Protein AF-A0A9P5XRX1-F1 (afdb_monomer)

Structure (mmCIF, N/CA/C/O backbone):
data_AF-A0A9P5XRX1-F1
#
_entry.id   AF-A0A9P5XRX1-F1
#
loop_
_atom_site.group_PDB
_atom_site.id
_atom_site.type_symbol
_atom_site.label_atom_id
_atom_site.label_alt_id
_atom_site.label_comp_id
_atom_site.label_asym_id
_atom_site.label_entity_id
_atom_site.label_seq_id
_atom_site.pdbx_PDB_ins_code
_atom_site.Cartn_x
_atom_site.Cartn_y
_atom_site.Cartn_z
_atom_site.occupancy
_atom_site.B_iso_or_equiv
_atom_site.auth_seq_id
_atom_site.auth_comp_id
_atom_site.auth_asym_id
_atom_site.auth_atom_id
_atom_site.pdbx_PDB_model_num
ATOM 1 N N . MET A 1 1 ? -8.649 -1.140 -8.420 1.00 69.62 1 MET A N 1
ATOM 2 C CA . MET A 1 1 ? -9.107 -2.147 -7.438 1.00 69.62 1 MET A CA 1
ATOM 3 C C . MET A 1 1 ? -8.604 -1.842 -6.036 1.00 69.62 1 MET A C 1
ATOM 5 O O . MET A 1 1 ? -9.443 -1.634 -5.176 1.00 69.62 1 MET A O 1
ATOM 9 N N . ALA A 1 2 ? -7.289 -1.723 -5.814 1.00 72.88 2 ALA A N 1
ATOM 10 C CA . ALA A 1 2 ? -6.734 -1.312 -4.518 1.00 72.88 2 ALA A CA 1
ATOM 11 C C . ALA A 1 2 ? -7.410 -0.053 -3.955 1.00 72.88 2 ALA A C 1
ATOM 13 O O . ALA A 1 2 ? -7.892 -0.062 -2.830 1.00 72.88 2 ALA A O 1
ATOM 14 N N . GLN A 1 3 ? -7.587 0.973 -4.793 1.00 76.19 3 GLN A N 1
ATOM 15 C CA . GLN A 1 3 ? -8.274 2.174 -4.342 1.00 76.19 3 GLN A CA 1
ATOM 16 C C . GLN A 1 3 ? -9.713 1.945 -3.880 1.00 76.19 3 GLN A C 1
ATOM 18 O O . GLN A 1 3 ? -10.127 2.521 -2.887 1.00 76.19 3 GLN A O 1
ATOM 23 N N . PHE A 1 4 ? -10.477 1.113 -4.586 1.00 82.56 4 PHE A N 1
ATOM 24 C CA . PHE A 1 4 ? -11.876 0.878 -4.241 1.00 82.56 4 PHE A CA 1
ATOM 25 C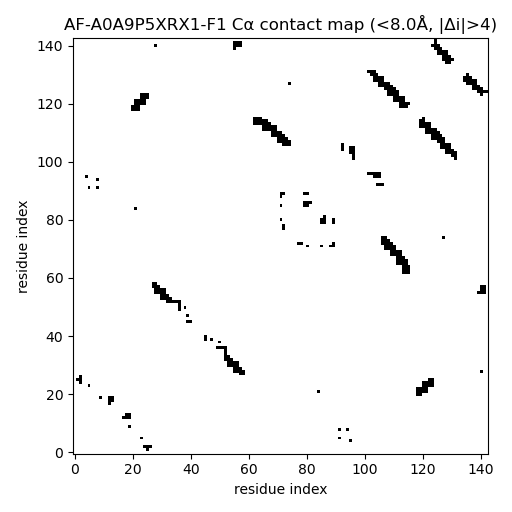 C . PHE A 1 4 ? -12.007 0.341 -2.808 1.00 82.56 4 PHE A C 1
ATOM 27 O O . PHE A 1 4 ? -12.822 0.834 -2.030 1.00 82.56 4 PHE A O 1
ATOM 34 N N . PHE A 1 5 ? -11.158 -0.622 -2.434 1.00 84.38 5 PHE A N 1
ATOM 35 C CA . PHE A 1 5 ? -11.122 -1.129 -1.065 1.00 84.38 5 PHE A CA 1
ATOM 36 C C . PHE A 1 5 ? -10.649 -0.076 -0.071 1.00 84.38 5 PHE A C 1
ATOM 38 O O . PHE A 1 5 ? -11.177 -0.016 1.034 1.00 84.38 5 PHE A O 1
ATOM 45 N N . LEU A 1 6 ? -9.688 0.761 -0.456 1.00 82.06 6 LEU A N 1
ATOM 46 C CA . LEU A 1 6 ? -9.176 1.822 0.399 1.00 82.06 6 LEU A CA 1
ATOM 47 C C . LEU A 1 6 ? -10.233 2.901 0.686 1.00 82.06 6 LEU A C 1
ATOM 49 O O . LEU A 1 6 ? -10.428 3.277 1.839 1.00 82.06 6 LEU A O 1
ATOM 53 N N . ASP A 1 7 ? -10.977 3.338 -0.331 1.00 85.06 7 ASP A N 1
ATOM 54 C CA . ASP A 1 7 ? -12.088 4.285 -0.184 1.00 85.06 7 ASP A CA 1
ATOM 55 C C . ASP A 1 7 ? -13.189 3.700 0.715 1.00 85.06 7 ASP A C 1
ATOM 57 O O . ASP A 1 7 ? -13.701 4.373 1.613 1.00 85.06 7 ASP A O 1
ATOM 61 N N . SER A 1 8 ? -13.517 2.419 0.514 1.00 88.25 8 SER A N 1
ATOM 62 C CA . SER A 1 8 ? -14.497 1.692 1.327 1.00 88.25 8 SER A CA 1
ATOM 63 C C . SER A 1 8 ? -14.034 1.527 2.782 1.00 88.25 8 SER A C 1
ATOM 65 O O . SER A 1 8 ? -14.820 1.725 3.711 1.00 88.25 8 SER A O 1
ATOM 67 N N . PHE A 1 9 ? -12.747 1.244 2.999 1.00 87.81 9 PHE A N 1
ATOM 68 C CA . PHE A 1 9 ? -12.137 1.165 4.326 1.00 87.81 9 PHE A CA 1
ATOM 69 C C . PHE A 1 9 ? -12.226 2.505 5.064 1.00 87.81 9 PHE A C 1
ATOM 71 O O . PHE A 1 9 ? -12.693 2.552 6.203 1.00 87.81 9 PHE A O 1
ATOM 78 N N . TYR A 1 10 ? -11.877 3.613 4.399 1.00 85.62 10 TYR A N 1
ATOM 79 C CA . TYR A 1 10 ? -12.002 4.955 4.975 1.00 85.62 10 TYR A CA 1
ATOM 80 C C . TYR A 1 10 ? -13.450 5.328 5.299 1.00 85.62 10 TYR A C 1
ATOM 82 O O . TYR A 1 10 ? -13.712 5.942 6.337 1.00 85.62 10 TYR A O 1
ATOM 90 N N . ALA A 1 11 ? -14.404 4.951 4.445 1.00 87.56 11 ALA A N 1
ATOM 91 C CA . ALA A 1 11 ? -15.820 5.184 4.708 1.00 87.56 11 ALA A CA 1
ATOM 92 C C . ALA A 1 11 ? -16.284 4.464 5.987 1.00 87.56 11 ALA A C 1
ATOM 94 O O . ALA A 1 11 ? -16.982 5.065 6.808 1.00 87.56 11 ALA A O 1
ATOM 95 N N . GLN A 1 12 ? -15.853 3.215 6.195 1.00 87.12 12 GLN A N 1
ATOM 96 C CA . GLN A 1 12 ? -16.186 2.451 7.400 1.00 87.12 12 GLN A CA 1
ATOM 97 C C . GLN A 1 12 ? -15.475 2.977 8.650 1.00 87.12 12 GLN A C 1
ATOM 99 O O . GLN A 1 12 ? -16.117 3.129 9.689 1.00 87.12 12 GLN A O 1
ATOM 104 N N . ALA A 1 13 ? -14.191 3.333 8.553 1.00 83.38 13 ALA A N 1
ATOM 105 C CA . ALA A 1 13 ? -13.453 3.945 9.658 1.00 83.38 13 ALA A CA 1
ATOM 106 C C . ALA A 1 13 ? -14.135 5.239 10.136 1.00 83.38 13 ALA A C 1
ATOM 108 O O . ALA A 1 13 ? -14.384 5.413 11.331 1.00 83.38 13 ALA A O 1
ATOM 109 N N . LYS A 1 14 ? -14.549 6.098 9.194 1.00 85.06 14 LYS A N 1
ATOM 110 C CA . LYS A 1 14 ? -15.296 7.326 9.492 1.00 85.06 14 LYS A CA 1
ATOM 111 C C . LYS A 1 14 ? -16.649 7.039 10.147 1.00 85.06 14 LYS A C 1
ATOM 113 O O . LYS A 1 14 ? -17.015 7.727 11.097 1.00 85.06 14 LYS A O 1
ATOM 118 N N . ALA A 1 15 ? -17.388 6.038 9.663 1.00 85.06 15 ALA A N 1
ATOM 119 C CA . ALA A 1 15 ? -18.665 5.635 10.256 1.00 85.06 15 ALA A CA 1
ATOM 120 C C . ALA A 1 15 ? -18.506 5.107 11.695 1.00 85.06 15 ALA A C 1
ATOM 122 O O . ALA A 1 15 ? -19.385 5.322 12.525 1.00 85.06 15 ALA A O 1
ATOM 123 N N . ALA A 1 16 ? -17.367 4.484 12.005 1.00 82.12 16 ALA A N 1
ATOM 124 C CA . ALA A 1 16 ? -17.004 4.029 13.346 1.00 82.12 16 ALA A CA 1
ATOM 125 C C . ALA A 1 16 ? -16.452 5.147 14.259 1.00 82.12 16 ALA A C 1
ATOM 127 O O . ALA A 1 16 ? -16.073 4.877 15.397 1.00 82.12 16 ALA A O 1
ATOM 128 N N . GLY A 1 17 ? -16.384 6.397 13.783 1.00 79.12 17 GLY A N 1
ATOM 129 C CA . GLY A 1 17 ? -15.848 7.529 14.546 1.00 79.12 17 GLY A CA 1
ATOM 130 C C . GLY A 1 17 ? -14.320 7.557 14.645 1.00 79.12 17 GLY A C 1
ATOM 131 O O . GLY A 1 17 ? -13.774 8.332 15.430 1.00 79.12 17 GLY A O 1
ATOM 132 N N . LEU A 1 18 ? -13.617 6.743 13.854 1.00 73.75 18 LEU A N 1
ATOM 133 C CA . LEU A 1 18 ? -12.162 6.779 13.755 1.00 73.75 18 LEU A CA 1
ATOM 134 C C . LEU A 1 18 ? -11.767 7.903 12.784 1.00 73.75 18 LEU A C 1
ATOM 136 O O . LEU A 1 18 ? -12.225 7.949 11.642 1.00 73.75 18 LEU A O 1
ATOM 140 N N . GLY A 1 19 ? -10.944 8.848 13.243 1.00 62.59 19 GLY A N 1
ATOM 141 C CA . GLY A 1 19 ? -10.385 9.889 12.376 1.00 62.59 19 GLY A CA 1
ATOM 142 C C . GLY A 1 19 ? -9.394 9.311 11.357 1.00 62.59 19 GLY A C 1
ATOM 143 O O . GLY A 1 19 ? -8.736 8.306 11.620 1.00 62.59 19 GLY A O 1
ATOM 144 N N . ASN A 1 20 ? -9.242 9.968 10.203 1.00 58.84 20 ASN A N 1
ATOM 145 C CA . ASN A 1 20 ? -8.242 9.582 9.203 1.00 58.84 20 ASN A CA 1
ATOM 146 C C . ASN A 1 20 ? -6.857 10.085 9.636 1.00 58.84 20 ASN A C 1
ATOM 148 O O . ASN A 1 20 ? -6.509 11.238 9.387 1.00 58.84 20 ASN A O 1
ATOM 152 N N . ILE A 1 21 ? -6.076 9.233 10.302 1.00 58.38 21 ILE A N 1
ATOM 153 C CA . ILE A 1 21 ? -4.718 9.581 10.760 1.00 58.38 21 ILE A CA 1
ATOM 154 C C . ILE A 1 21 ? -3.707 9.509 9.600 1.00 58.38 21 ILE A C 1
ATOM 156 O O . ILE A 1 21 ? -2.758 10.291 9.557 1.00 58.38 21 ILE A O 1
ATOM 160 N N . TYR A 1 22 ? -3.940 8.621 8.628 1.00 65.06 22 TYR A N 1
ATOM 161 C CA . TYR A 1 22 ? -3.043 8.376 7.497 1.00 65.06 22 TYR A CA 1
ATOM 162 C C . TYR A 1 22 ? -3.785 8.474 6.170 1.00 65.06 22 TYR A C 1
ATOM 164 O O . TYR A 1 22 ? -4.912 7.986 6.055 1.00 65.06 22 TYR A O 1
ATOM 172 N N . LEU A 1 23 ? -3.133 9.063 5.165 1.00 64.75 23 LEU A N 1
ATOM 173 C CA . LEU A 1 23 ? -3.606 9.074 3.782 1.00 64.75 23 LEU A CA 1
ATOM 174 C C . LEU A 1 23 ? -2.751 8.106 2.955 1.00 64.75 23 LEU A C 1
ATOM 176 O O . LEU A 1 23 ? -1.571 8.359 2.707 1.00 64.75 23 LEU A O 1
ATOM 180 N N . MET A 1 24 ? -3.355 6.997 2.539 1.00 67.38 24 MET A N 1
ATOM 181 C CA . MET A 1 24 ? -2.819 6.101 1.519 1.00 67.38 24 MET A CA 1
ATOM 182 C C . MET A 1 24 ? -3.374 6.524 0.156 1.00 67.38 24 MET A C 1
ATOM 184 O O . MET A 1 24 ? -4.553 6.846 0.029 1.00 67.38 24 MET A O 1
ATOM 188 N N . GLU A 1 25 ? -2.532 6.509 -0.871 1.00 63.91 25 GLU A N 1
ATOM 189 C CA . GLU A 1 25 ? -2.948 6.727 -2.258 1.00 63.91 25 GLU A CA 1
ATOM 190 C C . GLU A 1 25 ? -2.403 5.580 -3.111 1.00 63.91 25 GLU A C 1
ATOM 192 O O . GLU A 1 25 ? -1.202 5.319 -3.112 1.00 63.91 25 GLU A O 1
ATOM 197 N N . SER A 1 26 ? -3.287 4.874 -3.825 1.00 63.22 26 SER A N 1
ATOM 198 C CA . SER A 1 26 ? -2.901 3.749 -4.703 1.00 63.22 26 SER A CA 1
ATOM 199 C C . SER A 1 26 ? -3.054 4.057 -6.195 1.00 63.22 26 SER A C 1
ATOM 201 O O . SER A 1 26 ? -2.566 3.325 -7.059 1.00 63.22 26 SER A O 1
ATOM 203 N N . HIS A 1 27 ? -3.759 5.140 -6.505 1.00 56.78 27 HIS A N 1
ATOM 204 C CA . HIS A 1 27 ? -4.008 5.626 -7.851 1.00 56.78 27 HIS A CA 1
ATOM 205 C C . HIS A 1 27 ? -2.913 6.580 -8.295 1.00 56.78 27 HIS A C 1
ATOM 207 O O . HIS A 1 27 ? -2.578 7.503 -7.553 1.00 56.78 27 HIS A O 1
ATOM 213 N N . ARG A 1 28 ? -2.448 6.340 -9.529 1.00 57.59 28 ARG A N 1
ATOM 214 C CA . ARG A 1 28 ? -1.559 7.137 -10.394 1.00 57.59 28 ARG A CA 1
ATOM 215 C C . ARG A 1 28 ? -0.495 6.292 -11.121 1.00 57.59 28 ARG A C 1
ATOM 217 O O . ARG A 1 28 ? 0.357 6.863 -11.777 1.00 57.59 28 ARG A O 1
ATOM 224 N N . CYS A 1 29 ? -0.574 4.960 -11.121 1.00 58.16 29 CYS A N 1
ATOM 225 C CA . CYS A 1 29 ? 0.170 4.170 -12.109 1.00 58.16 29 CYS A CA 1
ATOM 226 C C . CYS A 1 29 ? -0.445 4.296 -13.503 1.00 58.16 29 CYS A C 1
ATOM 228 O O . CYS A 1 29 ? -1.652 4.116 -13.673 1.00 58.16 29 CYS A O 1
ATOM 230 N N . PHE A 1 30 ? 0.406 4.539 -14.491 1.00 59.91 30 PHE A N 1
ATOM 231 C CA . PHE A 1 30 ? 0.075 4.537 -15.907 1.00 59.91 30 PHE A CA 1
ATOM 232 C C . PHE A 1 30 ? 0.890 3.447 -16.601 1.00 59.91 30 PHE A C 1
ATOM 234 O O . PHE A 1 30 ? 2.079 3.296 -16.336 1.00 59.91 30 PHE A O 1
ATOM 241 N N . CYS A 1 31 ? 0.252 2.693 -17.492 1.00 60.72 31 CYS A N 1
ATOM 242 C CA . CYS A 1 31 ? 0.962 1.875 -18.469 1.00 60.72 31 CYS A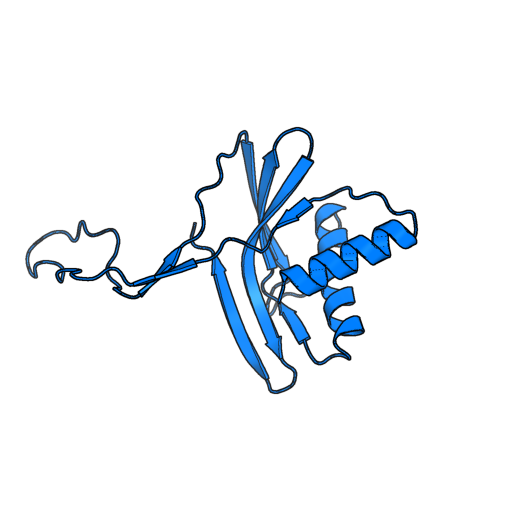 CA 1
ATOM 243 C C . CYS A 1 31 ? 1.173 2.740 -19.712 1.00 60.72 31 CYS A C 1
ATOM 245 O O . CYS A 1 31 ? 0.201 3.306 -20.224 1.00 60.72 31 CYS A O 1
ATOM 247 N N . TRP A 1 32 ? 2.417 2.884 -20.161 1.00 64.56 32 TRP A N 1
ATOM 248 C CA . TRP A 1 32 ? 2.746 3.676 -21.340 1.00 64.56 32 TRP A CA 1
ATOM 249 C C . TRP A 1 32 ? 3.635 2.867 -22.279 1.00 64.56 32 TRP A C 1
ATOM 251 O O . TRP A 1 32 ? 4.556 2.185 -21.842 1.00 64.56 32 TRP A O 1
ATOM 261 N N . THR A 1 33 ? 3.356 2.986 -23.573 1.00 74.25 33 THR A N 1
ATOM 262 C CA . THR A 1 33 ? 4.209 2.507 -24.658 1.00 74.25 33 THR A CA 1
ATOM 263 C C . THR A 1 33 ? 4.994 3.681 -25.249 1.00 74.25 33 THR A C 1
ATOM 265 O O . THR A 1 33 ? 4.395 4.603 -25.816 1.00 74.25 33 THR A O 1
ATOM 268 N N . CYS A 1 34 ? 6.322 3.662 -25.153 1.00 72.75 34 CYS A N 1
ATOM 269 C CA . CYS A 1 34 ? 7.197 4.556 -25.906 1.00 72.75 34 CYS A CA 1
ATOM 270 C C . CYS A 1 34 ? 7.548 3.905 -27.246 1.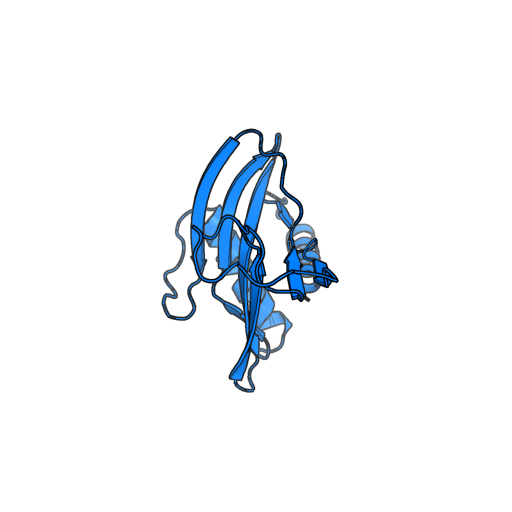00 72.75 34 CYS A C 1
ATOM 272 O O . CYS A 1 34 ? 8.137 2.829 -27.295 1.00 72.75 34 CYS A O 1
ATOM 274 N N . LYS A 1 35 ? 7.186 4.564 -28.351 1.00 70.12 35 LYS A N 1
ATOM 275 C CA . LYS A 1 35 ? 7.544 4.104 -29.697 1.00 70.12 35 LYS A CA 1
ATOM 276 C C . LYS A 1 35 ? 8.945 4.599 -30.049 1.00 70.12 35 LYS A C 1
ATOM 278 O O . LYS A 1 35 ? 9.239 5.773 -29.829 1.00 70.12 35 LYS A O 1
ATOM 283 N N . ASN A 1 36 ? 9.734 3.745 -30.705 1.00 69.25 36 ASN A N 1
ATOM 284 C CA . ASN A 1 36 ? 11.089 4.024 -31.207 1.00 69.25 36 ASN A CA 1
ATOM 285 C C . ASN A 1 36 ? 12.211 3.966 -30.153 1.00 69.25 36 ASN A C 1
ATOM 287 O O . ASN A 1 36 ? 13.142 4.771 -30.210 1.00 69.25 36 ASN A O 1
ATOM 291 N N . ILE A 1 37 ? 12.162 3.014 -29.217 1.00 68.38 37 ILE A N 1
ATOM 292 C CA . ILE A 1 37 ? 13.345 2.703 -28.403 1.00 68.38 37 ILE A CA 1
ATOM 293 C C . ILE A 1 37 ? 14.355 1.986 -29.302 1.00 68.38 37 ILE A C 1
ATOM 295 O O . ILE A 1 37 ? 14.105 0.893 -29.804 1.00 68.38 37 ILE A O 1
ATOM 299 N N . THR A 1 38 ? 15.485 2.635 -29.573 1.00 68.69 38 THR A N 1
ATOM 300 C CA . THR A 1 38 ? 16.575 2.036 -30.349 1.00 68.69 38 THR A CA 1
ATOM 301 C C . THR A 1 38 ? 17.401 1.112 -29.461 1.00 68.69 38 THR A C 1
ATOM 303 O O . THR A 1 38 ? 17.777 1.544 -28.375 1.00 68.69 38 THR A O 1
ATOM 306 N N . PRO A 1 39 ? 17.749 -0.109 -29.901 1.00 67.06 39 PRO A N 1
ATOM 307 C CA . PRO A 1 39 ? 18.572 -1.012 -29.101 1.00 67.06 39 PRO A CA 1
ATOM 308 C C . PRO A 1 39 ? 19.925 -0.373 -28.738 1.00 67.06 39 PRO A C 1
ATOM 310 O O . PRO A 1 39 ? 20.434 0.456 -29.506 1.00 67.06 39 PRO A O 1
ATOM 313 N N . PRO A 1 40 ? 20.504 -0.716 -27.572 1.00 66.75 40 PRO A N 1
ATOM 314 C CA . PRO A 1 40 ? 21.816 -0.216 -27.192 1.00 66.75 40 PRO A CA 1
ATOM 315 C C . PRO A 1 40 ? 22.870 -0.638 -28.231 1.00 66.75 40 PRO A C 1
ATOM 317 O O . PRO A 1 40 ? 22.810 -1.757 -28.739 1.00 66.75 40 PRO A O 1
ATOM 320 N N . PRO A 1 41 ? 23.804 0.254 -28.607 1.00 70.06 41 PRO A N 1
ATOM 321 C CA . PRO A 1 41 ? 24.857 -0.083 -29.558 1.00 70.06 41 PRO A CA 1
ATOM 322 C C . PRO A 1 41 ? 25.818 -1.127 -28.967 1.00 70.06 41 PRO A C 1
ATOM 324 O O . PRO A 1 41 ? 26.319 -0.924 -27.865 1.00 70.06 41 PRO A O 1
ATOM 327 N N . ASP A 1 42 ? 26.120 -2.181 -29.735 1.00 68.62 42 ASP A N 1
ATOM 328 C CA . ASP A 1 42 ? 26.849 -3.390 -29.294 1.00 68.62 42 ASP A CA 1
ATOM 329 C C . ASP A 1 42 ? 28.226 -3.132 -28.640 1.00 68.62 42 ASP A C 1
ATOM 331 O O . ASP A 1 42 ? 28.685 -3.935 -27.830 1.00 68.62 42 ASP A O 1
ATOM 335 N N . ASP A 1 43 ? 28.866 -1.995 -28.941 1.00 69.06 43 ASP A N 1
ATOM 336 C CA . ASP A 1 43 ? 30.256 -1.696 -28.559 1.00 69.06 43 ASP A CA 1
ATOM 337 C C . ASP A 1 43 ? 30.415 -0.470 -27.634 1.00 69.06 43 ASP A C 1
ATOM 339 O O . A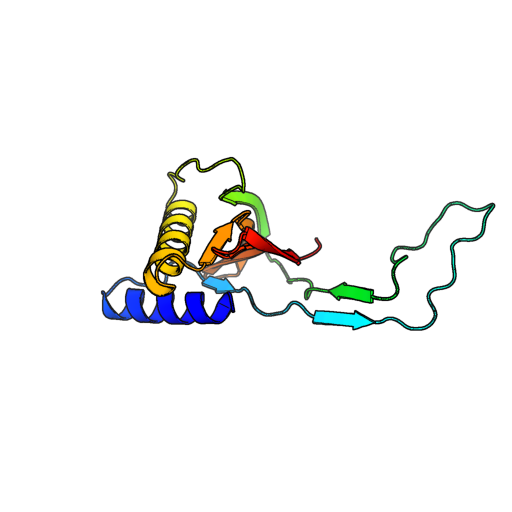SP A 1 43 ? 31.522 0.058 -27.479 1.00 69.06 43 ASP A O 1
ATOM 343 N N . LYS A 1 44 ? 29.330 0.052 -27.046 1.00 63.84 44 LYS A N 1
ATOM 344 C CA . LYS A 1 44 ? 29.393 1.223 -26.151 1.00 63.84 44 LYS A CA 1
ATOM 345 C C . LYS A 1 44 ? 28.723 0.955 -24.814 1.00 63.84 44 LYS A C 1
ATOM 347 O O . LYS A 1 44 ? 27.785 0.177 -24.717 1.00 63.84 44 LYS A O 1
ATOM 352 N N . GLU A 1 45 ? 29.214 1.650 -23.792 1.00 69.62 45 GLU A N 1
ATOM 353 C CA . GLU A 1 45 ? 28.596 1.696 -22.470 1.00 69.62 45 GLU A CA 1
ATOM 354 C C . GLU A 1 45 ? 27.119 2.094 -22.620 1.00 69.62 45 GLU A C 1
ATOM 356 O O . GLU A 1 45 ? 26.802 3.141 -23.199 1.00 69.62 45 GLU A O 1
ATOM 361 N N . ASP A 1 46 ? 26.219 1.209 -22.184 1.00 64.50 46 ASP A N 1
ATOM 362 C CA . ASP A 1 46 ? 24.782 1.420 -22.300 1.00 64.50 46 ASP A CA 1
ATOM 363 C C . ASP A 1 46 ? 24.369 2.572 -21.380 1.00 64.50 46 ASP A C 1
ATOM 365 O O . ASP A 1 46 ? 24.383 2.467 -20.155 1.00 64.50 46 ASP A O 1
ATOM 369 N N . THR A 1 47 ? 24.048 3.706 -21.995 1.00 65.50 47 THR A N 1
ATOM 370 C CA . THR A 1 47 ? 23.580 4.914 -21.305 1.00 65.50 47 THR A CA 1
ATOM 371 C C . THR A 1 47 ? 22.059 5.052 -21.365 1.00 65.50 47 THR A C 1
ATOM 373 O O . THR A 1 47 ? 21.517 6.063 -20.911 1.00 65.50 47 THR A O 1
ATOM 376 N N . GLN A 1 48 ? 21.347 4.067 -21.926 1.00 67.75 48 GLN A N 1
ATOM 377 C CA . GLN A 1 48 ? 19.897 4.128 -22.040 1.00 67.75 48 GLN A CA 1
ATOM 378 C C . GLN A 1 48 ? 19.240 3.852 -20.691 1.00 67.75 48 GLN A C 1
ATOM 380 O O . GLN A 1 48 ? 19.425 2.811 -20.071 1.00 67.75 48 GLN A O 1
ATOM 385 N N . SER A 1 49 ? 18.414 4.793 -20.239 1.00 66.19 49 SER A N 1
ATOM 386 C CA . SER A 1 49 ? 17.655 4.645 -18.992 1.00 66.19 49 SER A CA 1
ATOM 387 C C . SER A 1 49 ? 16.358 3.842 -19.163 1.00 66.19 49 SER A C 1
ATOM 389 O O . SER A 1 49 ? 15.722 3.501 -18.171 1.00 66.19 49 SER A O 1
ATOM 391 N N . LEU A 1 50 ? 15.941 3.558 -20.403 1.00 66.62 50 LEU A N 1
ATOM 392 C CA . LEU A 1 50 ? 14.691 2.867 -20.716 1.00 66.62 50 LEU A CA 1
ATOM 393 C C . LEU A 1 50 ? 14.892 1.933 -21.916 1.00 66.62 50 LEU A C 1
ATOM 395 O O . LEU A 1 50 ? 15.102 2.399 -23.030 1.00 66.62 50 LEU A O 1
ATOM 399 N N . ILE A 1 51 ? 14.820 0.625 -21.668 1.00 71.81 51 ILE A N 1
ATOM 400 C CA . ILE A 1 51 ? 15.118 -0.430 -22.656 1.00 71.81 51 ILE A CA 1
ATOM 401 C C . ILE A 1 51 ? 13.827 -1.077 -23.192 1.00 71.81 51 ILE A C 1
ATOM 403 O O . ILE A 1 51 ? 13.801 -1.611 -24.299 1.00 71.81 51 ILE A O 1
ATOM 407 N N . PHE A 1 52 ? 12.737 -1.021 -22.422 1.00 71.38 52 PHE A N 1
ATOM 408 C CA . PHE A 1 52 ? 11.455 -1.637 -22.769 1.00 71.38 52 PHE A CA 1
ATOM 409 C C . PHE A 1 52 ? 10.479 -0.607 -23.335 1.00 71.38 52 PHE A C 1
ATOM 411 O O . PHE A 1 52 ? 10.292 0.456 -22.743 1.00 71.38 52 PHE A O 1
ATOM 418 N N . GLU A 1 53 ? 9.849 -0.938 -24.469 1.00 75.88 53 GLU A N 1
ATOM 419 C CA . GLU A 1 53 ? 8.848 -0.073 -25.111 1.00 75.88 53 GLU A CA 1
ATOM 420 C C . GLU A 1 53 ? 7.636 0.132 -24.209 1.00 75.88 53 GLU A C 1
ATOM 422 O O . GLU A 1 53 ? 7.159 1.255 -24.069 1.00 75.88 53 GLU A O 1
ATOM 427 N N . ASP A 1 54 ? 7.185 -0.937 -23.556 1.00 76.69 54 ASP A N 1
ATOM 428 C CA . ASP A 1 54 ? 6.121 -0.894 -22.565 1.00 76.69 54 ASP A CA 1
ATOM 429 C C . ASP A 1 54 ? 6.709 -0.812 -21.160 1.00 76.69 54 ASP A C 1
ATOM 431 O O . ASP A 1 54 ? 7.520 -1.646 -20.748 1.00 76.69 54 ASP A O 1
ATOM 435 N N . PHE A 1 55 ? 6.267 0.182 -20.398 1.00 72.00 55 PHE A N 1
ATOM 436 C CA . PHE A 1 55 ? 6.691 0.365 -19.018 1.00 72.00 55 PHE A CA 1
ATOM 437 C C . PHE A 1 55 ? 5.556 0.906 -18.154 1.00 72.00 55 PHE A C 1
ATOM 439 O O . PHE A 1 55 ? 4.623 1.578 -18.606 1.00 72.00 55 PHE A O 1
ATOM 446 N N . LEU A 1 56 ? 5.655 0.598 -16.864 1.00 70.00 56 LEU A N 1
ATOM 447 C CA . LEU A 1 56 ? 4.813 1.198 -15.845 1.00 70.00 56 LEU A CA 1
ATOM 448 C C . LEU A 1 56 ? 5.483 2.481 -15.364 1.00 70.00 56 LEU A C 1
ATOM 450 O O . LEU A 1 56 ? 6.629 2.466 -14.921 1.00 70.00 56 LEU A O 1
ATOM 454 N N . ALA A 1 57 ? 4.752 3.585 -15.434 1.00 67.56 57 ALA A N 1
ATOM 455 C CA . ALA A 1 57 ? 5.167 4.869 -14.901 1.00 67.56 57 ALA A CA 1
ATOM 456 C C . ALA A 1 57 ? 4.285 5.246 -13.711 1.00 67.56 57 ALA A C 1
ATOM 458 O O . ALA A 1 57 ? 3.071 5.036 -13.717 1.00 67.56 57 ALA A O 1
ATOM 459 N N . THR A 1 58 ? 4.888 5.859 -12.702 1.00 67.38 58 THR A N 1
ATOM 460 C CA . THR A 1 58 ? 4.179 6.532 -11.614 1.00 67.38 58 THR A CA 1
ATOM 461 C C . THR A 1 58 ? 4.639 7.989 -11.571 1.00 67.38 58 THR A C 1
ATOM 463 O O . THR A 1 58 ? 5.809 8.260 -11.844 1.00 67.38 58 THR A O 1
ATOM 466 N N . PRO A 1 59 ? 3.762 8.960 -11.267 1.00 65.12 59 PRO A N 1
ATOM 467 C CA . PRO A 1 59 ? 4.166 10.329 -11.034 1.00 65.12 59 PRO A CA 1
ATOM 468 C C . PRO A 1 59 ? 5.248 10.395 -9.974 1.00 65.12 59 PRO A C 1
ATOM 470 O O . PRO A 1 59 ? 5.102 9.835 -8.885 1.00 65.12 59 PRO A O 1
ATOM 473 N N .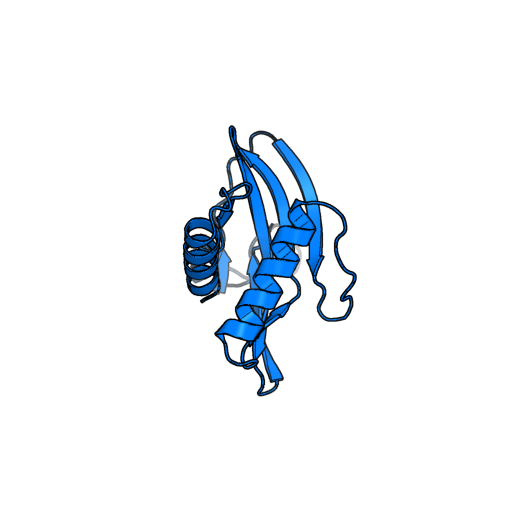 LEU A 1 60 ? 6.301 11.136 -10.300 1.00 65.81 60 LEU A N 1
ATOM 474 C CA . LEU A 1 60 ? 7.297 11.534 -9.328 1.00 65.81 60 LEU A CA 1
ATOM 475 C C . LEU A 1 60 ? 6.606 12.414 -8.283 1.00 65.81 60 LEU A C 1
ATOM 477 O O . LEU A 1 60 ? 6.066 13.476 -8.607 1.00 65.81 60 LEU A O 1
ATOM 481 N N . LEU A 1 61 ? 6.586 11.961 -7.033 1.00 60.06 61 LEU A N 1
ATOM 482 C CA . LEU A 1 61 ? 6.056 12.766 -5.943 1.00 60.06 61 LEU A CA 1
ATOM 483 C C . LEU A 1 61 ? 7.059 13.869 -5.604 1.00 60.06 61 LEU A C 1
ATOM 485 O O . LEU A 1 61 ? 8.235 13.606 -5.365 1.00 60.06 61 LEU A O 1
ATOM 489 N N . GLN A 1 62 ? 6.580 15.110 -5.540 1.00 60.84 62 GLN A N 1
ATOM 490 C CA . GLN A 1 62 ? 7.321 16.168 -4.863 1.00 60.84 62 GLN A CA 1
ATOM 491 C C . GLN A 1 62 ? 7.230 15.901 -3.366 1.00 60.84 62 GLN A C 1
ATOM 493 O O . GLN A 1 62 ? 6.167 16.045 -2.768 1.00 60.84 62 GLN A O 1
ATOM 498 N N . ILE A 1 63 ? 8.329 15.424 -2.794 1.00 64.69 63 ILE A N 1
ATOM 499 C CA . ILE A 1 63 ? 8.420 15.040 -1.390 1.00 64.69 63 ILE A CA 1
ATOM 500 C C . ILE A 1 63 ? 9.171 16.146 -0.648 1.00 64.69 63 ILE A C 1
ATOM 502 O O . ILE A 1 63 ? 10.304 16.454 -1.009 1.00 64.69 63 ILE A O 1
ATOM 506 N N . ASP A 1 64 ? 8.575 16.703 0.412 1.00 66.12 64 ASP A N 1
ATOM 507 C CA . ASP A 1 64 ? 9.276 17.655 1.290 1.00 66.12 64 ASP A CA 1
ATOM 508 C C . ASP A 1 64 ? 10.372 16.940 2.087 1.00 66.12 64 ASP A C 1
ATOM 510 O O . ASP A 1 64 ? 11.499 17.419 2.224 1.00 66.12 64 ASP A O 1
ATOM 514 N N . LYS A 1 65 ? 10.026 15.767 2.632 1.00 68.38 65 LYS A N 1
ATOM 515 C CA . LYS A 1 65 ? 10.946 14.912 3.377 1.00 68.38 65 LYS A CA 1
ATOM 516 C C . LYS A 1 65 ? 10.606 13.437 3.200 1.00 68.38 65 LYS A C 1
ATOM 518 O O . LYS A 1 65 ? 9.515 12.987 3.558 1.00 68.38 65 LYS A O 1
ATOM 523 N N . TYR A 1 66 ? 11.585 12.692 2.706 1.00 73.88 66 TYR A N 1
ATOM 524 C CA . TYR A 1 66 ? 11.588 11.238 2.723 1.00 73.88 66 TYR A CA 1
ATOM 525 C C . TYR A 1 66 ? 12.100 10.755 4.083 1.00 73.88 66 TYR A C 1
ATOM 527 O O . TYR A 1 66 ? 13.138 11.230 4.551 1.00 73.88 66 TYR A O 1
ATOM 535 N N . ILE A 1 67 ? 11.351 9.871 4.745 1.00 71.38 67 ILE A N 1
ATOM 536 C CA . ILE A 1 67 ? 11.772 9.281 6.021 1.00 71.38 67 ILE A CA 1
ATOM 537 C C . ILE A 1 67 ? 12.512 7.979 5.741 1.00 71.38 67 ILE A C 1
ATOM 539 O O . ILE A 1 67 ? 13.704 7.878 6.011 1.00 71.38 67 ILE A O 1
ATOM 543 N N . GLU A 1 68 ? 11.796 7.001 5.196 1.00 78.62 68 GLU A N 1
ATOM 544 C CA . GLU A 1 68 ? 12.308 5.665 4.910 1.00 78.62 68 GLU A CA 1
ATOM 545 C C . GLU A 1 68 ? 11.396 4.945 3.914 1.00 78.62 68 GLU A C 1
ATOM 547 O O . GLU A 1 68 ? 10.226 5.301 3.764 1.00 78.62 68 GLU A O 1
ATOM 552 N N . GLU A 1 69 ?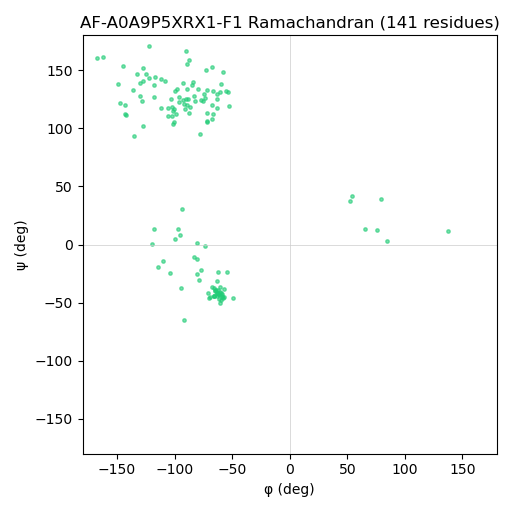 11.914 3.902 3.273 1.00 77.94 69 GLU A N 1
ATOM 553 C CA . GLU A 1 69 ? 11.098 2.904 2.587 1.00 77.94 69 GLU A CA 1
ATOM 554 C C . GLU A 1 69 ? 10.940 1.713 3.516 1.00 77.94 69 GLU A C 1
ATOM 556 O O . GLU A 1 69 ? 11.903 1.240 4.125 1.00 77.94 69 GLU A O 1
ATOM 561 N N . ARG A 1 70 ? 9.704 1.236 3.633 1.00 81.25 70 ARG A N 1
ATOM 562 C CA . ARG A 1 70 ? 9.356 0.193 4.579 1.00 81.25 70 ARG A CA 1
ATOM 563 C C . ARG A 1 70 ? 8.448 -0.841 3.945 1.00 81.25 70 ARG A C 1
ATOM 565 O O . ARG A 1 70 ? 7.453 -0.515 3.301 1.00 81.25 70 ARG A O 1
ATOM 572 N N . LYS A 1 71 ? 8.789 -2.108 4.170 1.00 82.88 71 LYS A N 1
ATOM 573 C CA . LYS A 1 71 ? 7.944 -3.255 3.845 1.00 82.88 71 LYS A CA 1
ATOM 574 C C . LYS A 1 71 ? 7.072 -3.580 5.051 1.00 82.88 71 LYS A C 1
ATOM 576 O O . LYS A 1 71 ? 7.592 -3.916 6.112 1.00 82.88 71 LYS A O 1
ATOM 581 N N . PHE A 1 72 ? 5.763 -3.448 4.881 1.00 82.06 72 PHE A N 1
ATOM 582 C CA . PHE A 1 72 ? 4.774 -3.639 5.941 1.00 82.06 72 PHE A CA 1
ATOM 583 C C . PHE A 1 72 ? 4.225 -5.055 5.949 1.00 82.06 72 PHE A C 1
ATOM 585 O O . PHE A 1 72 ? 4.005 -5.618 7.014 1.00 82.06 72 PHE A O 1
ATOM 592 N N . PHE A 1 73 ? 4.039 -5.644 4.770 1.00 79.12 73 PHE A N 1
ATOM 593 C CA . PHE A 1 73 ? 3.469 -6.977 4.648 1.00 79.12 73 PHE A CA 1
ATOM 594 C C . PHE A 1 73 ? 4.150 -7.723 3.507 1.00 79.12 73 PHE A C 1
ATOM 596 O O . PHE A 1 73 ? 4.142 -7.248 2.377 1.00 79.12 73 PHE A O 1
ATOM 603 N N . GLY A 1 74 ? 4.785 -8.862 3.783 1.00 75.31 74 GLY A N 1
ATOM 604 C CA . GLY A 1 74 ? 5.440 -9.677 2.760 1.00 75.31 74 GLY A CA 1
ATOM 605 C C . GLY A 1 74 ? 4.520 -10.722 2.135 1.00 75.31 74 GLY A C 1
ATOM 606 O O . GLY A 1 74 ? 3.456 -11.024 2.656 1.00 75.31 74 GLY A O 1
ATOM 607 N N . ASN A 1 75 ? 4.966 -11.304 1.026 1.00 71.38 75 ASN A N 1
ATOM 608 C CA . ASN A 1 75 ? 4.425 -12.554 0.485 1.00 71.38 75 ASN A CA 1
ATOM 609 C C . ASN A 1 75 ? 4.730 -13.758 1.402 1.00 71.38 75 ASN A C 1
ATOM 611 O O . ASN A 1 75 ? 3.877 -14.620 1.576 1.00 71.38 75 ASN A O 1
ATOM 615 N N . ASP A 1 76 ? 5.913 -13.763 2.029 1.00 69.88 76 ASP A N 1
ATOM 616 C CA . ASP A 1 76 ? 6.412 -14.892 2.834 1.00 69.88 76 ASP A CA 1
ATOM 617 C C . ASP A 1 76 ? 6.670 -14.494 4.302 1.00 69.88 76 ASP A C 1
ATOM 619 O O . ASP A 1 76 ? 7.151 -15.286 5.112 1.00 69.88 76 ASP A O 1
ATOM 623 N N . ASN A 1 77 ? 6.402 -13.231 4.650 1.00 64.75 77 ASN A N 1
ATOM 624 C CA . ASN A 1 77 ? 6.742 -12.649 5.944 1.00 64.75 77 ASN A CA 1
ATOM 625 C C . ASN A 1 77 ? 5.555 -11.846 6.490 1.00 64.75 77 ASN A C 1
ATOM 627 O O . ASN A 1 77 ? 5.389 -10.664 6.187 1.00 64.75 77 ASN A O 1
ATOM 631 N N . PHE A 1 78 ? 4.741 -12.523 7.299 1.00 66.81 78 PHE A N 1
ATOM 632 C CA . PHE A 1 78 ? 3.486 -12.033 7.882 1.00 66.81 78 PHE A CA 1
ATOM 633 C C . PHE A 1 78 ? 3.671 -11.435 9.282 1.00 66.81 78 PHE A C 1
ATOM 635 O O . PHE A 1 78 ? 2.806 -11.573 10.147 1.00 66.81 78 PHE A O 1
ATOM 642 N N . ARG A 1 79 ? 4.836 -10.844 9.567 1.00 68.31 79 ARG A N 1
ATOM 643 C CA . ARG A 1 79 ? 5.081 -10.261 10.890 1.00 68.31 79 ARG A CA 1
ATOM 644 C C . ARG A 1 79 ? 4.099 -9.121 11.132 1.00 68.31 79 ARG A C 1
ATOM 646 O O . ARG A 1 79 ? 4.059 -8.183 10.346 1.00 68.31 79 ARG A O 1
ATOM 653 N N . SER A 1 80 ? 3.364 -9.203 12.238 1.00 75.25 80 SER A N 1
ATOM 654 C CA . SER A 1 80 ? 2.489 -8.121 12.680 1.00 75.25 80 SER A CA 1
ATOM 655 C C . SER A 1 80 ? 3.307 -6.865 12.931 1.00 75.25 80 SER A C 1
ATOM 657 O O . SER A 1 80 ? 4.331 -6.902 13.626 1.00 75.25 80 SER A O 1
ATOM 659 N N . ASN A 1 81 ? 2.845 -5.755 12.373 1.00 85.00 81 ASN A N 1
ATOM 660 C CA . ASN A 1 81 ? 3.438 -4.468 12.658 1.00 85.00 81 ASN A CA 1
ATOM 661 C C . ASN A 1 81 ? 3.063 -4.021 14.078 1.00 85.00 81 ASN A C 1
ATOM 663 O O . ASN A 1 81 ? 2.016 -4.387 14.607 1.00 85.00 81 ASN A O 1
ATOM 667 N N . THR A 1 82 ? 3.938 -3.246 14.719 1.00 85.31 82 THR A N 1
ATOM 668 C CA . THR A 1 82 ? 3.746 -2.804 16.114 1.00 85.31 82 THR A CA 1
ATOM 669 C C . THR A 1 82 ? 3.546 -1.300 16.253 1.00 85.31 82 THR A C 1
ATOM 671 O O . THR A 1 82 ? 3.034 -0.841 17.272 1.00 85.31 82 THR A O 1
ATOM 674 N N . ASP A 1 83 ? 3.936 -0.520 15.248 1.00 84.31 83 ASP A N 1
ATOM 675 C CA . ASP A 1 83 ? 3.688 0.916 15.193 1.00 84.31 83 ASP A CA 1
ATOM 676 C C . ASP A 1 83 ? 2.329 1.235 14.562 1.00 84.31 83 ASP A C 1
ATOM 678 O O . ASP A 1 83 ? 1.771 0.457 13.792 1.00 84.31 83 ASP A O 1
ATOM 682 N N . THR A 1 84 ? 1.815 2.430 14.851 1.00 82.06 84 THR A N 1
ATOM 683 C CA . THR A 1 84 ? 0.471 2.861 14.450 1.00 82.06 84 THR A CA 1
ATOM 684 C C . THR A 1 84 ? 0.231 2.806 12.937 1.00 82.06 84 THR A C 1
ATOM 686 O O . THR A 1 84 ? -0.864 2.428 12.520 1.00 82.06 84 THR A O 1
ATOM 689 N N . LEU A 1 85 ? 1.226 3.156 12.111 1.00 80.00 85 LEU A N 1
ATOM 690 C CA . LEU A 1 85 ? 1.087 3.117 10.651 1.00 80.00 85 LEU A CA 1
ATOM 691 C C . LEU A 1 85 ? 1.017 1.675 10.151 1.00 80.00 85 LEU A C 1
ATOM 693 O O . LEU A 1 85 ? 0.153 1.340 9.344 1.00 80.00 85 LEU A O 1
ATOM 697 N N . GLY A 1 86 ? 1.900 0.812 10.644 1.00 82.62 86 GLY A N 1
ATOM 698 C CA . GLY A 1 86 ? 1.860 -0.592 10.272 1.00 82.62 86 GLY A CA 1
ATOM 699 C C . GLY A 1 86 ? 0.589 -1.299 10.761 1.00 82.62 86 GLY A C 1
ATOM 700 O O . GLY A 1 86 ? -0.021 -2.027 9.987 1.00 82.62 86 GLY A O 1
ATOM 701 N N . CYS A 1 87 ? 0.102 -1.011 11.974 1.00 85.12 87 CYS A N 1
ATOM 702 C CA . CYS A 1 87 ? -1.188 -1.524 12.457 1.00 85.12 87 CYS A CA 1
ATOM 703 C C . CYS A 1 87 ? -2.367 -1.063 11.581 1.00 85.12 87 CYS A C 1
ATOM 705 O O . CYS A 1 87 ? -3.313 -1.817 11.359 1.00 85.12 87 CYS A O 1
ATOM 707 N N . PHE A 1 88 ? -2.321 0.173 11.075 1.00 83.12 88 PHE A N 1
ATOM 708 C CA . PHE A 1 88 ? -3.314 0.679 10.127 1.00 83.12 88 PHE A CA 1
ATOM 709 C C . PHE A 1 88 ? -3.289 -0.110 8.809 1.00 83.12 88 PHE A C 1
ATOM 711 O O . PHE A 1 88 ? -4.348 -0.455 8.282 1.00 83.12 88 PHE A O 1
ATOM 718 N N . ILE A 1 89 ? -2.098 -0.442 8.303 1.00 84.12 89 ILE A N 1
ATOM 719 C CA . ILE A 1 89 ? -1.937 -1.270 7.100 1.00 84.12 89 ILE A CA 1
ATOM 720 C C . ILE A 1 89 ? -2.435 -2.695 7.343 1.00 84.12 89 ILE A C 1
ATOM 722 O O . ILE A 1 89 ? -3.189 -3.207 6.518 1.00 84.12 89 ILE A O 1
ATOM 726 N N . ASP A 1 90 ? -2.099 -3.308 8.478 1.00 86.94 90 ASP A N 1
ATOM 727 C CA . ASP A 1 90 ? -2.578 -4.646 8.841 1.00 86.94 90 ASP A CA 1
ATOM 728 C C . ASP A 1 90 ? -4.119 -4.679 8.907 1.00 86.94 90 ASP A C 1
ATOM 730 O O . ASP A 1 90 ? -4.754 -5.588 8.367 1.00 86.94 90 ASP A O 1
ATOM 734 N N . ALA A 1 91 ? -4.740 -3.646 9.491 1.00 87.50 91 ALA A N 1
ATOM 735 C CA . ALA A 1 91 ? -6.195 -3.502 9.533 1.00 87.50 91 ALA A CA 1
ATOM 736 C C . ALA A 1 91 ? -6.813 -3.344 8.134 1.00 87.50 91 ALA A C 1
ATOM 738 O O . ALA A 1 91 ? -7.864 -3.926 7.858 1.00 87.50 91 ALA A O 1
ATOM 739 N N . TYR A 1 92 ? -6.161 -2.598 7.240 1.00 86.00 92 TYR A N 1
ATOM 740 C CA . TYR A 1 92 ? -6.589 -2.457 5.849 1.00 86.00 92 TYR A CA 1
ATOM 741 C C . TYR A 1 92 ? -6.479 -3.777 5.067 1.00 86.00 92 TYR A C 1
ATOM 743 O O . TYR A 1 92 ? -7.417 -4.152 4.364 1.00 86.00 92 TYR A O 1
ATOM 751 N N . VAL A 1 93 ? -5.382 -4.524 5.216 1.00 87.44 93 VAL A N 1
ATOM 752 C CA . VAL A 1 93 ? -5.220 -5.849 4.589 1.00 87.44 93 VAL A CA 1
ATOM 753 C C . VAL A 1 93 ? -6.308 -6.802 5.066 1.00 87.44 93 VAL A C 1
ATOM 755 O O . VAL A 1 93 ? -6.979 -7.436 4.252 1.00 87.44 93 VAL A O 1
ATOM 758 N N . HIS A 1 94 ? -6.530 -6.858 6.380 1.00 89.00 94 HIS A N 1
ATOM 759 C CA . HIS A 1 94 ? -7.585 -7.677 6.965 1.00 89.00 94 HIS A CA 1
ATOM 760 C C . HIS A 1 94 ? -8.969 -7.274 6.438 1.00 89.00 94 HIS A C 1
ATOM 762 O O . HIS A 1 94 ? -9.780 -8.128 6.083 1.00 89.00 94 HIS A O 1
ATOM 768 N N . TYR A 1 95 ? -9.228 -5.969 6.320 1.00 90.00 95 TYR A N 1
ATOM 769 C CA . TYR A 1 95 ? -10.460 -5.451 5.740 1.00 90.00 95 TYR A CA 1
ATOM 770 C C . TYR A 1 95 ? -10.692 -5.946 4.307 1.00 90.00 95 TYR A C 1
ATOM 772 O O . TYR A 1 95 ? -11.795 -6.388 3.991 1.00 90.00 95 TYR A O 1
ATOM 780 N N . VAL A 1 96 ? -9.666 -5.908 3.449 1.00 88.62 96 VAL A N 1
ATOM 781 C CA . VAL A 1 96 ? -9.755 -6.397 2.062 1.00 88.62 96 VAL A CA 1
ATOM 782 C C . VAL A 1 96 ? -10.140 -7.874 2.034 1.00 88.62 96 VAL A C 1
ATOM 784 O O . VAL A 1 96 ? -11.049 -8.243 1.292 1.00 88.62 96 VAL A O 1
ATOM 787 N N . VAL A 1 97 ? -9.512 -8.704 2.871 1.00 89.62 97 VAL A N 1
ATOM 788 C CA . VAL A 1 97 ? -9.819 -10.141 2.959 1.00 89.62 97 VAL A CA 1
ATOM 789 C C . VAL A 1 97 ? -11.274 -10.362 3.374 1.00 89.62 97 VAL A C 1
ATOM 791 O O . VAL A 1 97 ? -12.009 -11.063 2.682 1.00 89.62 97 VAL A O 1
ATOM 794 N N . CYS A 1 98 ? -11.738 -9.716 4.447 1.00 91.75 98 CYS A N 1
ATOM 795 C CA . CYS A 1 98 ? -13.122 -9.870 4.904 1.00 91.75 98 CYS A CA 1
ATOM 796 C C . CYS A 1 98 ? -14.138 -9.377 3.866 1.00 91.75 98 CYS A C 1
ATOM 798 O O . CYS A 1 98 ? -15.141 -10.039 3.609 1.00 91.75 98 CYS A O 1
ATOM 800 N N . ASN A 1 99 ? -13.885 -8.216 3.262 1.00 91.75 99 ASN A N 1
ATOM 801 C CA . ASN A 1 99 ? -14.838 -7.562 2.368 1.00 91.75 99 ASN A CA 1
ATOM 802 C C . ASN A 1 99 ? -14.825 -8.148 0.945 1.00 91.75 99 ASN A C 1
ATOM 804 O O . ASN A 1 99 ? -15.722 -7.867 0.154 1.00 91.75 99 ASN A O 1
ATOM 808 N N . SER A 1 100 ? -13.819 -8.963 0.621 1.00 87.56 100 SER A N 1
ATOM 809 C CA . SER A 1 100 ? -13.766 -9.782 -0.592 1.00 87.56 100 SER A CA 1
ATOM 810 C C . SER A 1 100 ? -14.254 -11.215 -0.381 1.00 87.56 100 SER A C 1
ATOM 812 O O . SER A 1 100 ? -14.106 -12.024 -1.286 1.00 87.56 100 SER A O 1
ATOM 814 N N . PHE A 1 101 ? -14.822 -11.553 0.783 1.00 89.50 101 PHE A N 1
ATOM 815 C CA . PHE A 1 101 ? -15.203 -12.933 1.118 1.00 89.50 101 PHE A CA 1
ATOM 816 C C . PHE A 1 101 ? -14.039 -13.925 0.967 1.00 89.50 101 PHE A C 1
ATOM 818 O O . PHE A 1 101 ? -14.208 -15.036 0.464 1.00 89.50 101 PHE A O 1
ATOM 825 N N . GLU A 1 102 ? -12.851 -13.505 1.412 1.00 88.56 102 GLU A N 1
ATOM 826 C CA . GLU A 1 102 ? -11.603 -14.273 1.347 1.00 88.56 102 GLU A CA 1
ATOM 827 C C . GLU A 1 102 ? -11.106 -14.546 -0.082 1.00 88.56 102 GLU A C 1
ATOM 829 O O . GLU A 1 102 ? -10.212 -15.369 -0.277 1.00 88.56 102 GLU A O 1
ATOM 834 N N . ASP A 1 103 ? -11.653 -13.861 -1.091 1.00 87.12 103 ASP A N 1
ATOM 835 C CA . ASP A 1 103 ? -11.219 -14.052 -2.474 1.00 87.12 103 ASP A CA 1
ATOM 836 C C . ASP A 1 103 ? -9.940 -13.279 -2.806 1.00 87.12 103 ASP A C 1
ATOM 838 O O . ASP A 1 103 ? -9.219 -13.668 -3.725 1.00 87.12 103 ASP A O 1
ATOM 842 N N . ILE A 1 104 ? -9.653 -12.186 -2.090 1.00 85.06 104 ILE A N 1
ATOM 843 C CA . ILE A 1 104 ? -8.547 -11.277 -2.400 1.00 85.06 104 ILE A CA 1
ATOM 844 C C . ILE A 1 104 ? -7.707 -11.002 -1.150 1.00 85.06 104 ILE A C 1
ATOM 846 O O . ILE A 1 104 ? -8.211 -10.523 -0.135 1.00 85.06 104 ILE A O 1
ATOM 850 N N . LEU A 1 105 ? -6.396 -11.207 -1.270 1.00 84.38 105 LEU A N 1
ATOM 851 C CA . LEU A 1 105 ? -5.390 -10.783 -0.300 1.00 84.38 105 LEU A CA 1
ATOM 852 C C . LEU A 1 105 ? -4.434 -9.783 -0.949 1.00 84.38 105 LEU A C 1
ATOM 854 O O . LEU A 1 105 ? -3.825 -10.057 -1.983 1.00 84.38 105 LEU A O 1
ATOM 858 N N . PHE A 1 106 ? -4.258 -8.629 -0.313 1.00 83.81 106 PHE A N 1
ATOM 859 C CA . PHE A 1 106 ? -3.183 -7.708 -0.665 1.00 83.81 106 PHE A CA 1
ATOM 860 C C . PHE A 1 106 ? -1.915 -8.092 0.090 1.00 83.81 106 PHE A C 1
ATOM 862 O O . PHE A 1 106 ? -1.888 -8.095 1.317 1.00 83.81 106 PHE A O 1
ATOM 869 N N . ALA A 1 107 ? -0.882 -8.442 -0.668 1.00 82.56 107 ALA A N 1
ATOM 870 C CA . ALA A 1 107 ? 0.412 -8.886 -0.190 1.00 82.56 107 ALA A CA 1
ATOM 871 C C . ALA A 1 107 ? 1.537 -7.996 -0.731 1.00 82.56 107 ALA A C 1
ATOM 873 O O . ALA A 1 107 ? 1.322 -7.156 -1.600 1.00 82.56 107 ALA A O 1
ATOM 874 N N . ASP A 1 108 ? 2.750 -8.181 -0.212 1.00 81.19 108 ASP A N 1
ATOM 875 C CA . ASP A 1 108 ? 3.938 -7.413 -0.612 1.00 81.19 108 ASP A CA 1
ATOM 876 C C . ASP A 1 108 ? 3.732 -5.887 -0.552 1.00 81.19 108 ASP A C 1
ATOM 878 O O . ASP A 1 108 ? 4.201 -5.150 -1.415 1.00 81.19 108 ASP A O 1
ATOM 882 N N . ILE A 1 109 ? 2.994 -5.429 0.468 1.00 79.81 109 ILE A N 1
ATOM 883 C CA . ILE A 1 109 ? 2.736 -4.013 0.725 1.00 79.81 109 ILE A CA 1
ATOM 884 C C . ILE A 1 109 ? 4.025 -3.393 1.240 1.00 79.81 109 ILE A C 1
ATOM 886 O O . ILE A 1 109 ? 4.435 -3.597 2.388 1.00 79.81 109 ILE A O 1
ATOM 890 N N . GLN A 1 110 ? 4.655 -2.620 0.372 1.00 79.31 110 GLN A N 1
ATOM 891 C CA . GLN A 1 110 ? 5.864 -1.867 0.654 1.00 79.31 110 GLN A CA 1
ATOM 892 C C . GLN A 1 110 ? 5.689 -0.451 0.142 1.00 79.31 110 GLN A C 1
ATOM 894 O O . GLN A 1 110 ? 5.008 -0.243 -0.861 1.00 79.31 110 GLN A O 1
ATOM 899 N N . GLY A 1 111 ? 6.278 0.520 0.833 1.00 75.62 111 GLY A N 1
ATOM 900 C CA . GLY A 1 111 ? 6.167 1.902 0.421 1.00 75.62 111 GLY A CA 1
ATOM 901 C C . GLY A 1 111 ? 7.107 2.875 1.103 1.00 75.62 111 GLY A C 1
ATOM 902 O O . GLY A 1 111 ? 7.618 2.619 2.194 1.00 75.62 111 GLY A O 1
ATOM 903 N N . GLY A 1 112 ? 7.292 4.020 0.451 1.00 72.31 112 GLY A N 1
ATOM 904 C CA . GLY A 1 112 ? 7.963 5.178 1.024 1.00 72.31 112 GLY A CA 1
ATOM 905 C C . GLY A 1 112 ? 7.067 5.866 2.051 1.00 72.31 112 GLY A C 1
ATOM 906 O O . GLY A 1 112 ? 5.926 6.234 1.750 1.00 72.31 112 GLY A O 1
ATOM 907 N N . ILE A 1 113 ? 7.591 6.061 3.258 1.00 73.94 113 ILE A N 1
ATOM 908 C CA . ILE A 1 113 ? 6.992 6.901 4.290 1.00 73.94 113 ILE A CA 1
ATOM 909 C C . ILE A 1 113 ? 7.489 8.327 4.061 1.00 73.94 113 ILE A C 1
ATOM 911 O O . ILE A 1 113 ? 8.675 8.634 4.224 1.00 73.94 113 ILE A O 1
ATOM 915 N N . ILE A 1 114 ? 6.566 9.208 3.685 1.00 68.44 114 ILE A N 1
ATOM 916 C CA . ILE A 1 114 ? 6.875 10.593 3.332 1.00 68.44 114 ILE A CA 1
ATOM 917 C C . ILE A 1 114 ? 6.046 11.568 4.164 1.00 68.44 114 ILE A C 1
ATOM 919 O O . ILE A 1 114 ? 4.891 11.306 4.514 1.00 68.44 114 ILE A O 1
ATOM 923 N N . VAL A 1 115 ? 6.638 12.721 4.468 1.00 62.91 115 VAL A N 1
ATOM 924 C CA . VAL A 1 115 ? 5.927 13.832 5.106 1.00 62.91 115 VAL A CA 1
ATOM 925 C C . VAL A 1 115 ? 5.468 14.796 4.023 1.00 62.91 115 VAL A C 1
ATOM 927 O O . VAL A 1 115 ? 6.292 15.321 3.278 1.00 62.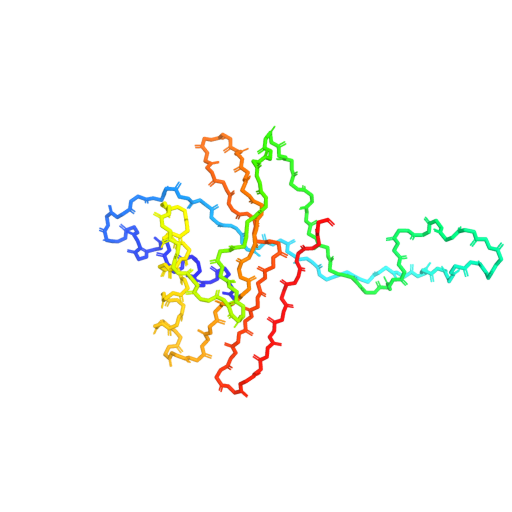91 115 VAL A O 1
ATOM 930 N N . LEU A 1 116 ? 4.161 15.041 3.965 1.00 60.59 116 LEU A N 1
ATOM 931 C CA . LEU A 1 116 ? 3.549 16.099 3.166 1.00 60.59 116 LEU A CA 1
ATOM 932 C C . LEU A 1 116 ? 2.666 16.902 4.110 1.00 60.59 116 LEU A C 1
ATOM 934 O O . LEU A 1 116 ? 1.598 16.428 4.488 1.00 60.59 116 LEU A O 1
ATOM 938 N N . GLN A 1 117 ? 3.113 18.072 4.566 1.00 51.91 117 GLN A N 1
ATOM 939 C CA . GLN A 1 117 ? 2.384 18.786 5.620 1.00 51.91 117 GLN A CA 1
ATOM 940 C C . GLN A 1 117 ? 0.908 19.025 5.223 1.00 51.91 117 GLN A C 1
ATOM 942 O O . GLN A 1 117 ? 0.655 19.483 4.108 1.00 51.91 117 GLN A O 1
ATOM 947 N N . PRO A 1 118 ? -0.081 18.728 6.098 1.00 53.09 118 PRO A N 1
ATOM 948 C CA . PRO A 1 118 ? 0.023 18.279 7.496 1.00 53.09 118 PRO A CA 1
ATOM 949 C C . PRO A 1 118 ? -0.090 16.749 7.715 1.00 53.09 118 PRO A C 1
ATOM 951 O O . PRO A 1 118 ? -0.292 16.316 8.848 1.00 53.09 118 PRO A O 1
ATOM 954 N N . HIS A 1 119 ? 0.004 15.915 6.677 1.00 56.56 119 HIS A N 1
ATOM 955 C CA . HIS A 1 119 ? -0.282 14.478 6.747 1.00 56.56 119 HIS A CA 1
ATOM 956 C C . HIS A 1 119 ? 0.937 13.590 6.452 1.00 56.56 119 HIS A C 1
ATOM 958 O O . HIS A 1 119 ? 1.757 13.864 5.575 1.00 56.56 119 HIS A O 1
ATOM 964 N N . LEU A 1 120 ? 1.025 12.462 7.158 1.00 52.66 120 LEU A N 1
ATOM 965 C CA . LEU A 1 120 ? 1.910 11.373 6.756 1.00 52.66 120 LEU A CA 1
ATOM 966 C C . LEU A 1 120 ? 1.246 10.630 5.592 1.00 52.66 120 LEU A C 1
ATOM 968 O O . LEU A 1 120 ? 0.099 10.184 5.724 1.00 52.66 120 LEU A O 1
ATOM 972 N N . ARG A 1 121 ? 1.950 10.512 4.462 1.00 62.78 121 ARG A N 1
ATOM 973 C CA . ARG A 1 121 ? 1.485 9.709 3.328 1.00 62.78 121 ARG A CA 1
ATOM 974 C C . ARG A 1 121 ? 2.313 8.446 3.196 1.00 62.78 121 ARG A C 1
ATOM 976 O O . ARG A 1 121 ? 3.532 8.466 3.360 1.00 62.78 121 ARG A O 1
ATOM 983 N N . LEU A 1 122 ? 1.619 7.368 2.862 1.00 56.69 122 LEU A N 1
ATOM 984 C CA . LEU A 1 122 ? 2.231 6.122 2.442 1.00 56.69 122 LEU A CA 1
ATOM 985 C C . LEU A 1 122 ? 2.048 5.987 0.934 1.00 56.69 122 LEU A C 1
ATOM 987 O O . LEU A 1 122 ? 0.916 5.901 0.450 1.00 56.69 122 LEU A O 1
ATOM 991 N N . MET A 1 123 ? 3.161 5.962 0.206 1.00 59.16 123 MET A N 1
ATOM 992 C CA . MET A 1 123 ? 3.160 5.614 -1.209 1.00 59.16 123 MET A CA 1
ATOM 993 C C . MET A 1 123 ? 3.559 4.154 -1.335 1.00 59.16 123 MET A C 1
ATOM 995 O O . MET A 1 123 ? 4.703 3.820 -1.050 1.00 59.16 123 MET A O 1
ATOM 999 N N . CYS A 1 124 ? 2.636 3.298 -1.762 1.00 60.28 124 CYS A N 1
ATOM 1000 C CA . CYS A 1 124 ? 2.958 1.901 -2.017 1.00 60.28 124 CYS A CA 1
ATOM 1001 C C . CYS A 1 124 ? 3.916 1.832 -3.219 1.00 60.28 124 CYS A C 1
ATOM 1003 O O . CYS A 1 124 ? 3.502 2.166 -4.323 1.00 60.28 124 CYS A O 1
ATOM 1005 N N . SER A 1 125 ? 5.176 1.439 -3.014 1.00 55.41 125 SER A N 1
ATOM 1006 C CA . SER A 1 125 ? 6.130 1.128 -4.086 1.00 55.41 125 SER A CA 1
ATOM 1007 C C . SER A 1 125 ? 5.844 -0.255 -4.690 1.00 55.41 125 SER A C 1
ATOM 1009 O O . SER A 1 125 ? 6.172 -0.546 -5.839 1.00 55.41 125 SER A O 1
ATOM 1011 N N . LYS A 1 126 ? 5.162 -1.126 -3.937 1.00 65.12 126 LYS A N 1
ATOM 1012 C CA . LYS A 1 126 ? 4.777 -2.459 -4.397 1.00 65.12 126 LYS A CA 1
ATOM 1013 C C . LYS A 1 126 ? 3.474 -2.918 -3.754 1.00 65.12 126 LYS A C 1
ATOM 1015 O O . LYS A 1 126 ? 3.252 -2.682 -2.567 1.00 65.12 126 LYS A O 1
ATOM 1020 N N . LEU A 1 127 ? 2.609 -3.536 -4.556 1.00 63.09 127 LEU A N 1
ATOM 1021 C CA . LEU A 1 127 ? 1.378 -4.187 -4.120 1.00 63.09 127 LEU A CA 1
ATOM 1022 C C . LEU A 1 127 ? 1.166 -5.464 -4.939 1.00 63.09 127 LEU A C 1
ATOM 1024 O O . LEU A 1 127 ? 0.867 -5.409 -6.129 1.00 63.09 127 LEU A O 1
ATOM 1028 N N . GLY A 1 128 ? 1.293 -6.619 -4.302 1.00 55.94 128 GLY A N 1
ATOM 1029 C CA . GLY A 1 128 ? 0.810 -7.888 -4.833 1.00 55.94 128 GLY A CA 1
ATOM 1030 C C . GLY A 1 128 ? -0.665 -8.081 -4.493 1.00 55.94 128 GLY A C 1
ATOM 1031 O O . GLY A 1 128 ? -1.094 -7.828 -3.372 1.00 55.94 128 GLY A O 1
ATOM 1032 N N . IL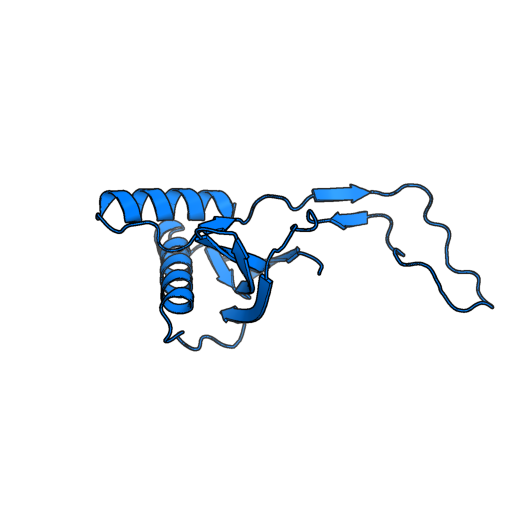E A 1 129 ? -1.456 -8.551 -5.447 1.00 60.78 129 ILE A N 1
ATOM 1033 C CA . ILE A 1 129 ? -2.816 -9.030 -5.217 1.00 60.78 129 ILE A CA 1
ATOM 1034 C C . ILE A 1 129 ? -2.795 -10.530 -5.454 1.00 60.78 129 ILE A C 1
ATOM 1036 O O . ILE A 1 129 ? -2.496 -10.968 -6.562 1.00 60.78 129 ILE A O 1
ATOM 1040 N N . ILE A 1 130 ? -3.099 -11.299 -4.419 1.00 60.94 130 ILE A N 1
ATOM 1041 C CA . ILE A 1 130 ? -3.266 -12.745 -4.502 1.00 60.94 130 ILE A CA 1
ATOM 1042 C C . ILE A 1 130 ? -4.765 -13.010 -4.510 1.00 60.94 130 ILE A C 1
ATOM 1044 O O . ILE A 1 130 ? -5.470 -12.652 -3.567 1.00 60.94 130 ILE A O 1
ATOM 1048 N N . SER A 1 131 ? -5.243 -13.603 -5.594 1.00 54.75 131 SER A N 1
ATOM 1049 C CA . SER A 1 131 ? -6.603 -14.116 -5.696 1.00 54.75 131 SER A CA 1
ATOM 1050 C C . SER A 1 131 ? -6.656 -15.571 -5.219 1.00 54.75 131 SER A C 1
ATOM 1052 O O . SER A 1 131 ? -5.655 -16.289 -5.240 1.00 54.75 131 SER A O 1
ATOM 1054 N N . LYS A 1 132 ? -7.830 -16.020 -4.781 1.00 60.50 132 LYS A N 1
ATOM 1055 C CA . LYS A 1 132 ? -8.085 -17.371 -4.250 1.00 60.50 132 LYS A CA 1
ATOM 1056 C C . LYS A 1 132 ? -7.844 -18.510 -5.238 1.00 60.50 132 LYS A C 1
ATOM 1058 O O . LYS A 1 132 ? -7.567 -19.631 -4.825 1.00 60.50 132 LYS A O 1
ATOM 1063 N N . ASP A 1 133 ? -7.907 -18.227 -6.533 1.00 68.44 133 ASP A N 1
ATOM 1064 C CA . ASP A 1 133 ? -7.482 -19.142 -7.600 1.00 68.44 133 ASP A CA 1
ATOM 1065 C C . ASP A 1 133 ? -5.947 -19.277 -7.715 1.00 68.44 133 ASP A C 1
ATOM 1067 O O . ASP A 1 133 ? -5.454 -20.035 -8.547 1.00 68.44 133 ASP A O 1
ATOM 1071 N N . GLY A 1 134 ? -5.185 -18.561 -6.881 1.00 49.84 134 GLY A N 1
ATOM 1072 C CA . GLY A 1 134 ? -3.726 -18.517 -6.910 1.00 49.84 134 GLY A CA 1
ATOM 1073 C C . GLY A 1 134 ? -3.163 -17.510 -7.914 1.00 49.84 134 GLY A C 1
ATOM 1074 O O . GLY A 1 134 ? -1.942 -17.414 -8.048 1.00 49.84 134 GLY A O 1
ATOM 1075 N N . SER A 1 135 ? -4.014 -16.742 -8.604 1.00 45.16 135 SER A N 1
ATOM 10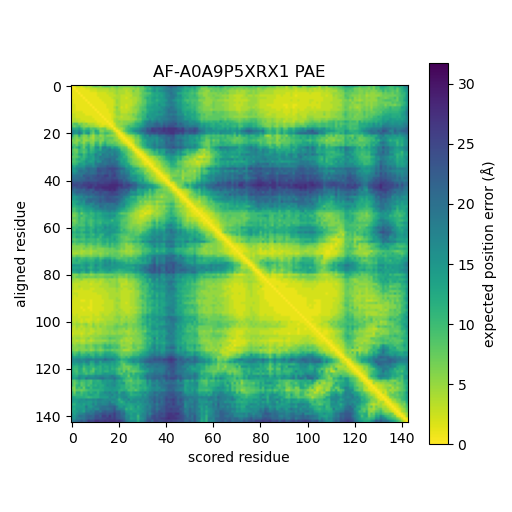76 C CA . SER A 1 135 ? -3.573 -15.701 -9.529 1.00 45.16 135 SER A CA 1
ATOM 1077 C C . SER A 1 135 ? -2.890 -14.569 -8.757 1.00 45.16 135 SER A C 1
ATOM 1079 O O . SER A 1 135 ? -3.496 -13.935 -7.891 1.00 45.16 135 SER A O 1
ATOM 1081 N N . LEU A 1 136 ? -1.618 -14.312 -9.075 1.00 38.38 136 LEU A N 1
ATOM 1082 C CA . LEU A 1 136 ? -0.835 -13.210 -8.516 1.00 38.38 136 LEU A CA 1
ATOM 1083 C C . LEU A 1 136 ? -0.772 -12.055 -9.523 1.00 38.38 136 LEU A C 1
ATOM 1085 O O . LEU A 1 136 ? -0.139 -12.169 -10.571 1.00 38.38 136 LEU A O 1
ATOM 1089 N N . CYS A 1 137 ? -1.367 -10.919 -9.173 1.00 42.44 137 CYS A N 1
ATOM 1090 C CA . CYS A 1 137 ? -1.204 -9.662 -9.898 1.00 42.44 137 CYS A CA 1
ATOM 1091 C C . CYS A 1 137 ? -0.236 -8.757 -9.132 1.00 42.44 137 CYS A C 1
ATOM 1093 O O . CYS A 1 137 ? -0.563 -8.261 -8.057 1.00 42.44 137 CYS A O 1
ATOM 1095 N N . LEU A 1 138 ? 0.957 -8.536 -9.680 1.00 37.41 138 LEU A N 1
ATOM 1096 C CA . LEU A 1 138 ? 1.957 -7.633 -9.109 1.00 37.41 138 LEU A CA 1
ATOM 1097 C C . LEU A 1 138 ? 1.797 -6.231 -9.700 1.00 37.41 138 LEU A C 1
ATOM 1099 O O . LEU A 1 138 ? 1.942 -6.038 -10.904 1.00 37.41 138 LEU A O 1
ATOM 1103 N N . PHE A 1 139 ? 1.555 -5.248 -8.841 1.00 47.22 139 PHE A N 1
ATOM 1104 C CA . PHE A 1 139 ? 1.682 -3.834 -9.166 1.00 47.22 139 PHE A CA 1
ATOM 1105 C C . PHE A 1 139 ? 3.008 -3.342 -8.587 1.00 47.22 139 PHE A C 1
ATOM 1107 O O . PHE A 1 139 ? 3.150 -3.170 -7.376 1.00 47.22 139 PHE A O 1
ATOM 1114 N N . CYS A 1 140 ? 3.999 -3.164 -9.458 1.00 38.81 140 CYS A N 1
ATOM 1115 C CA . CYS A 1 140 ? 5.249 -2.494 -9.118 1.00 38.81 140 CYS A CA 1
ATOM 1116 C C . CYS A 1 140 ? 5.118 -1.010 -9.468 1.00 38.81 140 CYS A C 1
ATOM 1118 O O . CYS A 1 140 ? 4.824 -0.658 -10.610 1.00 38.81 140 CYS A O 1
ATOM 1120 N N . TYR A 1 141 ? 5.355 -0.153 -8.485 1.00 45.22 141 TYR A N 1
ATOM 1121 C CA . TYR A 1 141 ? 5.493 1.283 -8.651 1.00 45.22 141 TYR A CA 1
ATOM 1122 C C . TYR A 1 141 ? 7.005 1.547 -8.640 1.00 45.22 141 TYR A C 1
ATOM 1124 O O . TYR A 1 141 ? 7.659 1.390 -7.613 1.00 45.22 141 TYR A O 1
ATOM 1132 N N . GLY A 1 142 ? 7.584 1.828 -9.808 1.00 34.34 142 GLY A N 1
ATOM 1133 C CA . GLY A 1 142 ? 9.025 2.059 -9.926 1.00 34.34 142 GLY A CA 1
ATOM 1134 C C . GLY A 1 142 ? 9.459 3.299 -9.138 1.00 34.34 142 GLY A C 1
ATOM 1135 O O . GLY A 1 142 ? 8.843 4.355 -9.294 1.00 34.34 142 GLY A O 1
ATOM 1136 N N . CYS A 1 143 ? 10.487 3.138 -8.302 1.00 32.94 143 CYS A N 1
ATOM 1137 C CA . CYS A 1 143 ? 11.287 4.227 -7.738 1.00 32.94 143 CYS A CA 1
ATOM 1138 C C . CYS A 1 143 ? 12.348 4.673 -8.749 1.00 32.94 143 CYS A C 1
ATOM 1140 O O . CYS A 1 143 ? 12.901 3.780 -9.433 1.00 32.94 143 CYS A O 1
#

Foldseek 3Di:
DLVVLVVVVVVVCVVVVHDCQEDEDDDFKDWAFAPDDDAADPPDDRPDPDHGRIDIAGDDDPFPDWDDKDFLFAPPDHDQDDDPVSVVVVVSQVSCCVVVVNQKGKGRFIFIFTDDPPHTYTYGQWIWIQGPVRDIDIDGHHD

Radius of gyration: 17.84 Å; Cα contacts (8 Å, |Δi|>4): 222; chains: 1; bounding box: 49×38×47 Å

pLDDT: mean 70.66, std 13.1, range [32.94, 91.75]

Organism: NCBI:txid64659

Mean predicted aligned error: 10.86 Å

Sequence (143 aa):
MAQFFLDSFYAQAKAAGLGNIYLMESHRCFCWTCKNITPPPDDKEDTQSLIFEDFLATPLLQIDKYIEERKFFGNDNFRSNTDTLGCFIDAYVHYVVCNSFEDILFADIQGGIIVLQPHLRLMCSKLGIISKDGSLCLFCYGC

InterPro domains:
  IPR004166 Alpha-type protein kinase, alpha-kinase domain [PF02816] (2-112)

Secondary structure (DSSP, 8-state):
-HHHHHHHHHHHHHHTT----EEEE----EEEEPS--PPPPTTS----S---SEEEE-PPP--SEEEEEEEEE-SS--PPP-SHHHHHHHHHHHHHHHHTTTSEEEEEEEEEEEEETTEEEEEEEEEEEEETTS-EEEEE---

Solvent-accessible surface area (backbone atoms only — not comparable to full-atom values): 8578 Å² total; per-residue (Å²): 108,73,46,58,52,49,55,53,49,52,53,50,37,50,74,73,69,46,76,86,79,63,53,75,57,75,80,60,74,41,83,46,73,53,83,83,71,73,80,75,60,95,90,54,86,78,80,74,92,68,88,60,42,67,43,67,45,50,76,84,75,88,67,85,39,80,76,50,74,47,78,58,34,42,84,90,46,82,62,80,53,88,50,74,69,39,41,51,49,53,52,49,39,52,46,43,22,63,76,45,74,63,38,37,40,69,25,34,37,21,23,42,40,32,46,48,92,97,41,50,33,42,42,59,38,25,40,29,37,40,34,71,89,68,52,71,49,77,45,73,40,68,128

Nearest PDB structures (foldseek):
  6k7d-assembly1_A  TM=5.435E-01  e=6.881E+00  Escherichia coli K-12
  8em6-assembly1_A-2  TM=1.706E-01  e=3.971E+00  Shigella phage Buco